Protein AF-A0A6G8PRS0-F1 (afdb_monomer_lite)

Structure (mmCIF, N/CA/C/O backbone):
data_AF-A0A6G8PRS0-F1
#
_entry.id   AF-A0A6G8PRS0-F1
#
loop_
_atom_site.group_PDB
_atom_site.id
_atom_site.type_symbol
_atom_site.label_atom_id
_atom_site.label_alt_id
_atom_site.label_comp_id
_atom_site.label_asym_id
_atom_site.label_entity_id
_atom_site.label_seq_id
_atom_site.pdbx_PDB_ins_code
_atom_site.Cartn_x
_atom_site.Cartn_y
_atom_site.Cartn_z
_atom_site.occupancy
_atom_site.B_iso_or_equiv
_atom_site.auth_seq_id
_atom_site.auth_comp_id
_atom_site.auth_asym_id
_atom_site.auth_atom_id
_atom_site.pdbx_PDB_model_num
ATOM 1 N N . MET A 1 1 ? -26.049 -1.389 18.984 1.00 37.47 1 MET A N 1
ATOM 2 C CA . MET A 1 1 ? -25.555 -0.485 17.929 1.00 37.47 1 MET A CA 1
ATOM 3 C C . MET A 1 1 ? -24.150 -0.947 17.618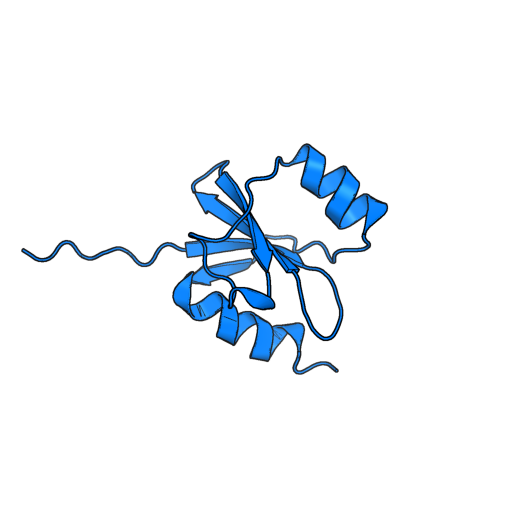 1.00 37.47 1 MET A C 1
ATOM 5 O O . MET A 1 1 ? -23.219 -0.571 18.316 1.00 37.47 1 MET A O 1
ATOM 9 N N . GLU A 1 2 ? -24.027 -1.891 16.691 1.00 39.38 2 GLU A N 1
ATOM 10 C CA . GLU A 1 2 ? -22.724 -2.264 16.148 1.00 39.38 2 GLU A CA 1
ATOM 11 C C . GLU A 1 2 ? -22.292 -1.088 15.285 1.00 39.38 2 GLU A C 1
ATOM 13 O O . GLU A 1 2 ? -22.990 -0.731 14.339 1.00 39.38 2 GLU A O 1
ATOM 18 N N . ALA A 1 3 ? -21.228 -0.402 15.701 1.00 42.53 3 ALA A N 1
ATOM 19 C CA . ALA A 1 3 ? -20.629 0.638 14.891 1.00 42.53 3 ALA A CA 1
ATOM 20 C C . ALA A 1 3 ? -20.323 0.019 13.531 1.00 42.53 3 ALA A C 1
ATOM 22 O O . ALA A 1 3 ? -19.612 -0.986 13.455 1.00 42.53 3 ALA A O 1
ATOM 23 N N . GLU A 1 4 ? -20.894 0.600 12.483 1.00 45.56 4 GLU A N 1
ATOM 24 C CA . GLU A 1 4 ? -20.484 0.373 11.112 1.00 45.56 4 GLU A CA 1
ATOM 25 C C . GLU A 1 4 ? -18.979 0.644 11.102 1.00 45.56 4 GLU A C 1
ATOM 27 O O . GLU A 1 4 ? -18.542 1.795 11.154 1.00 45.56 4 GLU A O 1
ATOM 32 N N . LYS A 1 5 ? -18.162 -0.414 11.183 1.00 46.09 5 LYS A N 1
ATOM 33 C CA . LYS A 1 5 ? -16.724 -0.309 10.972 1.00 46.09 5 LYS A CA 1
ATOM 34 C C . LYS A 1 5 ? -16.590 0.079 9.511 1.00 46.09 5 LYS A C 1
ATOM 36 O O . LYS A 1 5 ? -16.532 -0.799 8.654 1.00 46.09 5 LYS A O 1
ATOM 41 N N . GLY A 1 6 ? -16.658 1.385 9.242 1.00 53.22 6 GLY A N 1
ATOM 42 C CA . GLY A 1 6 ? -16.466 1.951 7.920 1.00 53.22 6 GLY A CA 1
ATOM 43 C C . GLY A 1 6 ? -15.234 1.284 7.349 1.00 53.22 6 GLY A C 1
ATOM 44 O O . GLY A 1 6 ? -14.180 1.285 7.989 1.00 53.22 6 GLY A O 1
ATOM 45 N N . THR A 1 7 ? -15.410 0.574 6.240 1.00 64.88 7 THR A N 1
ATOM 46 C CA . THR A 1 7 ? -14.311 -0.156 5.633 1.00 64.88 7 THR A CA 1
ATOM 47 C C . THR A 1 7 ? -13.225 0.865 5.339 1.00 64.88 7 THR A C 1
ATOM 49 O O . THR A 1 7 ? -13.459 1.815 4.599 1.00 64.88 7 THR A O 1
ATOM 52 N N . GLN A 1 8 ? -12.082 0.740 6.016 1.00 82.56 8 GLN A N 1
ATOM 53 C CA . GLN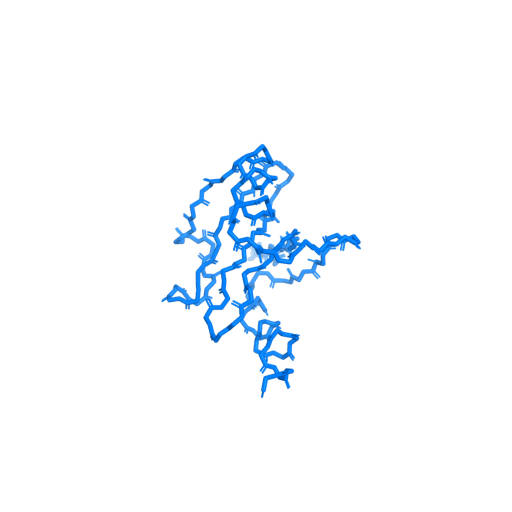 A 1 8 ? -10.987 1.677 5.832 1.00 82.56 8 GLN A CA 1
ATOM 54 C C . GLN A 1 8 ? -10.533 1.565 4.379 1.00 82.56 8 GLN A C 1
ATOM 56 O O . GLN A 1 8 ? -10.153 0.481 3.934 1.00 82.56 8 GLN A O 1
ATOM 61 N N . ASN A 1 9 ? -10.610 2.667 3.640 1.00 90.62 9 ASN A N 1
ATOM 62 C CA . ASN A 1 9 ? -10.087 2.726 2.286 1.00 90.62 9 ASN A CA 1
ATOM 63 C C . ASN A 1 9 ? -8.572 2.943 2.342 1.00 90.62 9 ASN A C 1
ATOM 65 O O . ASN A 1 9 ? -8.063 3.683 3.184 1.00 90.62 9 ASN A O 1
ATOM 69 N N . ALA A 1 10 ? -7.866 2.276 1.441 1.00 92.88 10 ALA A N 1
ATOM 70 C CA . ALA A 1 10 ? -6.446 2.420 1.205 1.00 92.88 10 ALA A CA 1
ATOM 71 C C . ALA A 1 10 ? -6.248 3.091 -0.154 1.00 92.88 10 ALA A C 1
ATOM 73 O O . ALA A 1 10 ? -6.768 2.629 -1.172 1.00 92.88 10 ALA A O 1
ATOM 74 N N . ARG A 1 11 ? -5.479 4.177 -0.174 1.00 95.44 11 ARG A N 1
ATOM 75 C CA . ARG A 1 11 ? -5.103 4.876 -1.405 1.00 95.44 11 ARG A CA 1
ATOM 76 C C . ARG A 1 11 ? -3.725 4.405 -1.822 1.00 95.44 11 ARG A C 1
ATOM 78 O O . ARG A 1 11 ? -2.767 4.615 -1.090 1.00 95.44 11 ARG A O 1
ATOM 85 N N . ILE A 1 12 ? -3.616 3.748 -2.962 1.00 94.69 12 ILE A N 1
ATOM 86 C CA . ILE A 1 12 ? -2.378 3.170 -3.477 1.00 94.69 12 ILE A CA 1
ATOM 87 C C . ILE A 1 12 ? -1.629 4.240 -4.263 1.00 94.69 12 ILE A C 1
ATOM 89 O O . ILE A 1 12 ? -2.148 4.780 -5.237 1.00 94.69 12 ILE A O 1
ATOM 93 N N . PHE A 1 13 ? -0.400 4.520 -3.840 1.00 94.44 13 PHE A N 1
ATOM 94 C CA . PHE A 1 13 ? 0.478 5.525 -4.437 1.00 94.44 13 PHE A CA 1
ATOM 95 C C . PHE A 1 13 ? 1.584 4.913 -5.294 1.00 94.44 13 PHE A C 1
ATOM 97 O O . PHE A 1 13 ? 2.063 5.546 -6.230 1.00 94.44 13 PHE A O 1
ATOM 104 N N . ALA A 1 14 ? 2.024 3.697 -4.972 1.00 93.88 14 ALA A N 1
ATOM 105 C CA . ALA A 1 14 ? 2.998 2.972 -5.775 1.00 93.88 14 ALA A CA 1
ATOM 106 C C . ALA A 1 14 ? 2.948 1.470 -5.498 1.00 93.88 14 ALA A C 1
ATOM 108 O O . ALA A 1 14 ? 2.483 1.040 -4.440 1.00 93.88 14 ALA A O 1
ATOM 109 N N . TYR A 1 15 ? 3.492 0.675 -6.415 1.00 93.25 15 TYR A N 1
ATOM 110 C CA . TYR A 1 15 ? 3.700 -0.755 -6.210 1.00 93.25 15 TYR A CA 1
ATOM 111 C C . TYR A 1 15 ? 5.007 -1.245 -6.836 1.00 93.25 15 TYR A C 1
ATOM 113 O O . TYR A 1 15 ? 5.465 -0.709 -7.842 1.00 93.25 15 TYR A O 1
ATOM 121 N N . SER A 1 16 ? 5.626 -2.277 -6.262 1.00 91.12 16 SER A N 1
ATOM 122 C CA . SER A 1 16 ? 6.763 -2.938 -6.909 1.00 91.12 16 SER A CA 1
ATOM 123 C C . SER A 1 16 ? 6.269 -3.897 -7.998 1.00 91.12 16 SER A C 1
ATOM 125 O O . SER A 1 16 ? 5.363 -4.687 -7.718 1.00 91.12 16 SER A O 1
ATOM 127 N N . PRO A 1 17 ? 6.871 -3.913 -9.197 1.00 86.81 17 PRO A N 1
ATOM 128 C CA . PRO A 1 17 ? 6.506 -4.874 -10.231 1.00 86.81 17 PRO A CA 1
ATOM 129 C C . PRO A 1 17 ? 6.924 -6.307 -9.859 1.00 86.81 17 PRO A C 1
ATOM 131 O O . PRO A 1 17 ? 7.809 -6.530 -9.028 1.00 86.81 17 PRO A O 1
ATOM 134 N N . GLY A 1 18 ? 6.323 -7.286 -10.534 1.00 86.44 18 GLY A N 1
ATOM 135 C CA . GLY A 1 18 ? 6.693 -8.698 -10.443 1.00 86.44 18 GLY A CA 1
ATOM 136 C C . GLY A 1 18 ? 5.757 -9.544 -9.580 1.00 86.44 18 GLY A C 1
ATOM 137 O O . GLY A 1 18 ? 4.709 -9.105 -9.129 1.00 86.44 18 GLY A O 1
ATOM 138 N N . ARG A 1 19 ? 6.150 -10.802 -9.355 1.00 86.12 19 ARG A N 1
ATOM 139 C CA . ARG A 1 19 ? 5.270 -11.858 -8.819 1.00 86.12 19 ARG A CA 1
ATOM 140 C C . ARG A 1 19 ? 4.785 -11.638 -7.379 1.00 86.12 19 ARG A C 1
ATOM 142 O O . ARG A 1 19 ? 3.785 -12.229 -6.982 1.00 86.12 19 ARG A O 1
ATOM 149 N N . TYR A 1 20 ? 5.497 -10.831 -6.596 1.00 90.06 20 TYR A N 1
ATOM 150 C CA . TYR A 1 20 ? 5.176 -10.565 -5.191 1.00 90.06 20 TYR A CA 1
ATOM 151 C C . TYR A 1 20 ? 5.176 -9.054 -4.920 1.00 90.06 20 TYR A C 1
ATOM 153 O O . TYR A 1 20 ? 6.120 -8.550 -4.306 1.00 90.06 20 TYR A O 1
ATOM 161 N N . PRO A 1 21 ? 4.156 -8.318 -5.398 1.00 91.81 21 PRO A N 1
ATOM 162 C CA . PRO A 1 21 ? 4.132 -6.866 -5.303 1.00 91.81 21 PRO A CA 1
ATOM 163 C C . PRO A 1 21 ? 4.133 -6.387 -3.851 1.00 91.81 21 PRO A C 1
ATOM 165 O O . PRO A 1 21 ? 3.424 -6.927 -3.000 1.00 91.81 21 PRO A O 1
ATOM 168 N N . ILE A 1 22 ? 4.901 -5.341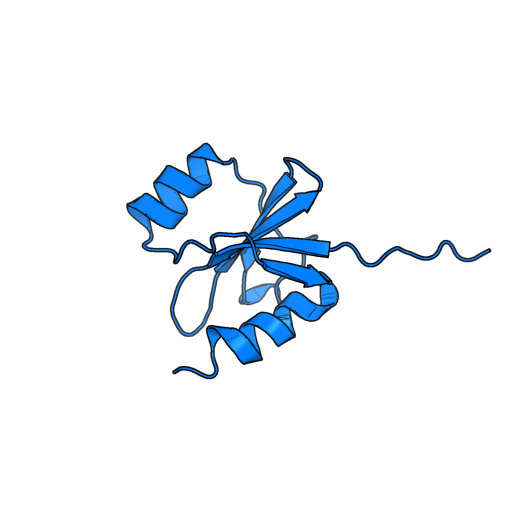 -3.576 1.00 93.00 22 ILE A N 1
ATOM 169 C CA . ILE A 1 22 ? 4.818 -4.523 -2.367 1.00 93.00 22 ILE A CA 1
ATOM 170 C C . ILE A 1 22 ? 4.010 -3.287 -2.737 1.00 93.00 22 ILE A C 1
ATOM 172 O O . ILE A 1 22 ? 4.293 -2.676 -3.763 1.00 93.00 22 ILE A O 1
ATOM 176 N N . LEU A 1 23 ? 3.044 -2.896 -1.912 1.00 94.50 23 LEU A N 1
ATOM 177 C CA . LEU A 1 23 ? 2.262 -1.678 -2.120 1.00 94.50 23 LEU A CA 1
ATOM 178 C C . LEU A 1 23 ? 2.746 -0.571 -1.190 1.00 94.50 23 LEU A C 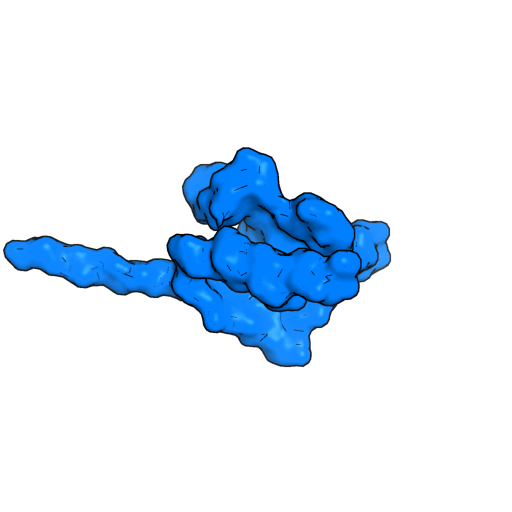1
ATOM 180 O O . LEU A 1 23 ? 3.071 -0.833 -0.033 1.00 94.50 23 LEU A O 1
ATOM 184 N N . VAL A 1 24 ? 2.735 0.665 -1.674 1.00 94.75 24 VAL A N 1
ATOM 185 C CA . VAL A 1 24 ? 2.804 1.874 -0.852 1.00 94.75 24 VAL A CA 1
ATOM 186 C C . VAL A 1 24 ? 1.413 2.490 -0.848 1.00 94.75 24 VAL A C 1
ATOM 188 O O . VAL A 1 24 ? 0.905 2.867 -1.906 1.00 94.75 24 VAL A O 1
ATOM 191 N N . VAL A 1 25 ? 0.787 2.561 0.324 1.00 95.06 25 VAL A N 1
ATOM 192 C CA . VAL A 1 25 ? -0.594 3.026 0.481 1.00 95.06 25 VAL A CA 1
ATOM 193 C C . VAL A 1 25 ? -0.720 4.073 1.578 1.00 95.06 25 VAL A C 1
ATOM 195 O O . VAL A 1 25 ? 0.059 4.073 2.522 1.00 95.06 25 VAL A O 1
ATOM 198 N N . GLU A 1 26 ? -1.740 4.915 1.495 1.00 94.62 26 GLU A N 1
ATOM 199 C CA . GLU A 1 26 ? -2.196 5.800 2.565 1.00 94.62 26 GLU A CA 1
ATOM 200 C C . GLU A 1 26 ? -3.509 5.252 3.144 1.00 94.62 26 GLU A C 1
ATOM 202 O O . GLU A 1 26 ? -4.469 5.043 2.400 1.00 94.62 26 GLU A O 1
ATOM 207 N N . LEU A 1 27 ? -3.554 4.998 4.456 1.00 91.25 27 LEU A N 1
ATOM 208 C CA . LEU A 1 27 ? -4.751 4.471 5.148 1.00 91.25 27 LEU A CA 1
ATOM 209 C C . LEU A 1 27 ? -5.582 5.554 5.853 1.00 91.25 27 LEU A C 1
ATOM 211 O O . LEU A 1 27 ? -6.746 5.349 6.205 1.00 91.25 27 LEU A O 1
ATOM 215 N N . ALA A 1 28 ? -4.950 6.690 6.113 1.00 89.88 28 ALA A N 1
ATOM 216 C CA . ALA A 1 28 ? -5.518 7.926 6.628 1.00 89.88 28 ALA A CA 1
ATOM 217 C C . ALA A 1 28 ? -4.614 9.069 6.141 1.00 89.88 28 ALA A C 1
ATOM 219 O O . ALA A 1 28 ? -3.444 8.802 5.878 1.00 89.88 28 ALA A O 1
ATOM 220 N N . PRO A 1 29 ? -5.091 10.319 6.032 1.00 88.50 29 PRO A N 1
ATOM 221 C CA . PRO A 1 29 ? -4.277 11.422 5.520 1.00 88.50 29 PRO A CA 1
ATOM 222 C C . PRO A 1 29 ? -2.915 11.527 6.229 1.00 88.50 29 PRO A C 1
ATOM 224 O O . PRO A 1 29 ? -2.861 11.756 7.438 1.00 88.50 29 PRO A O 1
ATOM 227 N N . GLY A 1 30 ? -1.825 11.335 5.480 1.00 88.25 30 GLY A N 1
ATOM 228 C CA . GLY A 1 30 ? -0.448 11.334 5.986 1.00 88.25 30 GLY A CA 1
ATOM 229 C C . GLY A 1 30 ? 0.046 10.019 6.613 1.00 88.25 30 GLY A C 1
ATOM 230 O O . GLY A 1 30 ? 1.222 9.929 6.957 1.00 88.25 30 GLY A O 1
ATOM 231 N N . ASP A 1 31 ? -0.798 8.991 6.746 1.00 91.88 31 ASP A N 1
ATOM 232 C CA . ASP A 1 31 ? -0.424 7.652 7.232 1.00 91.88 31 ASP A CA 1
ATOM 233 C C . ASP A 1 31 ? -0.028 6.742 6.062 1.00 91.88 31 ASP A C 1
ATOM 235 O O . ASP A 1 31 ? -0.754 5.815 5.680 1.00 91.88 31 ASP A O 1
ATOM 239 N N . LEU A 1 32 ? 1.126 7.052 5.466 1.00 94.06 32 LEU A N 1
ATOM 240 C CA . LEU A 1 32 ? 1.732 6.248 4.411 1.00 94.06 32 LEU A CA 1
ATOM 241 C C . LEU A 1 32 ? 2.401 4.998 4.980 1.00 94.06 32 LEU A C 1
ATOM 243 O O . LEU A 1 32 ? 3.178 5.043 5.935 1.00 94.06 32 LEU A O 1
ATOM 247 N N . ARG A 1 33 ? 2.130 3.859 4.350 1.00 94.81 33 ARG A N 1
ATOM 248 C CA . ARG A 1 33 ? 2.571 2.539 4.789 1.00 94.81 33 ARG A CA 1
ATOM 249 C C . ARG A 1 33 ? 2.949 1.658 3.618 1.00 94.81 33 ARG A C 1
ATOM 251 O O . ARG A 1 33 ? 2.390 1.746 2.531 1.00 94.81 33 ARG A O 1
ATOM 258 N N . THR A 1 34 ? 3.883 0.757 3.881 1.00 94.25 34 THR A N 1
ATOM 259 C CA . THR A 1 34 ? 4.242 -0.329 2.972 1.00 94.25 34 THR A CA 1
ATOM 260 C C . THR A 1 34 ? 3.526 -1.610 3.377 1.00 94.25 34 THR A C 1
ATOM 262 O O . THR A 1 34 ? 3.569 -2.019 4.542 1.00 94.25 34 THR A O 1
ATOM 265 N N . LEU A 1 35 ? 2.857 -2.230 2.408 1.00 94.50 35 LEU A N 1
ATOM 266 C CA . LEU A 1 35 ? 2.144 -3.494 2.548 1.00 94.50 35 LEU A CA 1
ATOM 267 C C . LEU A 1 35 ? 2.816 -4.569 1.705 1.00 94.50 35 LEU A C 1
ATOM 269 O O . LEU A 1 35 ? 3.234 -4.317 0.576 1.00 94.50 35 LEU A O 1
ATOM 273 N N . TYR A 1 36 ? 2.889 -5.780 2.245 1.00 93.12 36 TYR A N 1
ATOM 274 C CA . TYR A 1 36 ? 3.677 -6.860 1.666 1.00 93.12 36 TYR A CA 1
ATOM 275 C C . TYR A 1 36 ? 2.792 -8.031 1.237 1.00 93.12 36 TYR A C 1
ATOM 277 O O . TYR A 1 36 ? 1.839 -8.395 1.929 1.00 93.12 36 TYR A O 1
ATOM 285 N N . TYR A 1 37 ? 3.165 -8.685 0.135 1.00 91.06 37 TYR A N 1
ATOM 286 C CA . TYR A 1 37 ? 2.502 -9.906 -0.330 1.00 91.06 37 TYR A CA 1
ATOM 287 C C . TYR A 1 37 ? 2.489 -11.009 0.744 1.00 91.06 37 TYR A C 1
ATOM 289 O O . TYR A 1 37 ? 1.470 -11.660 0.966 1.00 91.06 37 TYR A O 1
ATOM 297 N N . GLU A 1 38 ? 3.604 -11.196 1.462 1.00 91.31 38 GLU A N 1
ATOM 298 C CA . GLU A 1 38 ? 3.754 -12.227 2.504 1.00 91.31 38 GLU A CA 1
ATOM 299 C C . GLU A 1 38 ? 2.804 -12.052 3.699 1.00 91.31 38 GLU A C 1
ATOM 301 O O . GLU A 1 38 ? 2.492 -13.019 4.396 1.00 91.31 38 GLU A O 1
ATOM 306 N N . THR A 1 39 ? 2.329 -10.827 3.940 1.00 92.31 39 THR A N 1
ATOM 307 C CA . THR A 1 39 ? 1.355 -10.536 4.996 1.00 92.31 39 THR A CA 1
ATOM 308 C C . THR A 1 39 ? -0.075 -10.517 4.474 1.00 92.31 39 THR A C 1
ATOM 310 O O . THR A 1 39 ? -0.989 -10.256 5.247 1.00 92.31 39 THR A O 1
ATOM 313 N N . GLY A 1 40 ? -0.285 -10.795 3.183 1.00 90.88 40 GLY A N 1
ATOM 314 C CA . GLY A 1 40 ? -1.591 -10.676 2.541 1.00 90.88 40 GLY A CA 1
ATOM 315 C C . GLY A 1 40 ? -2.092 -9.234 2.479 1.00 90.88 40 GLY A C 1
ATOM 316 O O . GLY A 1 40 ? -3.300 -9.031 2.464 1.00 90.88 40 GLY A O 1
ATOM 317 N N . TYR A 1 41 ? -1.176 -8.259 2.470 1.00 92.81 41 TYR A N 1
ATOM 318 C CA . TYR A 1 41 ? -1.478 -6.825 2.504 1.00 92.81 41 TYR A CA 1
ATOM 319 C C . TYR A 1 41 ? -2.213 -6.358 3.765 1.00 92.81 41 TYR A C 1
ATOM 321 O O . TYR A 1 41 ? -2.885 -5.333 3.748 1.00 92.81 41 TYR A O 1
ATOM 329 N N . ASP A 1 42 ? -2.040 -7.082 4.872 1.00 90.06 42 ASP A N 1
ATOM 330 C CA . ASP A 1 42 ? -2.598 -6.728 6.175 1.00 90.06 42 ASP A CA 1
ATOM 331 C C . ASP A 1 42 ? -2.038 -5.377 6.691 1.00 90.06 42 ASP A C 1
ATOM 333 O O . ASP A 1 42 ? -0.827 -5.274 6.949 1.00 90.06 42 ASP A O 1
ATOM 337 N N . PRO A 1 43 ? -2.895 -4.351 6.880 1.00 87.19 43 PRO A N 1
ATOM 338 C CA . PRO A 1 43 ? -2.519 -3.054 7.440 1.00 87.19 43 PRO A CA 1
ATOM 339 C C . PRO A 1 43 ? -1.877 -3.109 8.829 1.00 87.19 43 PRO A C 1
ATOM 341 O O . PRO A 1 43 ? -1.022 -2.277 9.142 1.00 87.19 43 PRO A O 1
ATOM 344 N N . GLU A 1 44 ? -2.246 -4.073 9.671 1.00 88.75 44 GLU A N 1
ATOM 345 C CA . GLU A 1 44 ? -1.714 -4.198 11.035 1.00 88.75 44 GLU A CA 1
ATOM 346 C C . GLU A 1 44 ? -0.270 -4.717 11.041 1.00 88.75 44 GLU A C 1
ATOM 348 O O . GLU A 1 44 ? 0.482 -4.488 11.989 1.00 88.75 44 GLU A O 1
ATOM 353 N N . ARG A 1 45 ? 0.154 -5.364 9.950 1.00 88.81 45 ARG A N 1
ATOM 354 C CA . ARG A 1 45 ? 1.505 -5.919 9.763 1.00 88.81 45 ARG A CA 1
ATOM 355 C C . ARG A 1 45 ? 2.368 -5.079 8.816 1.00 88.81 45 ARG A C 1
ATOM 357 O O . ARG A 1 45 ? 3.386 -5.552 8.309 1.00 88.81 45 ARG A O 1
ATOM 364 N N . SER A 1 46 ? 1.940 -3.847 8.565 1.00 90.62 46 SER A N 1
ATOM 365 C CA . SER A 1 46 ? 2.583 -2.885 7.672 1.00 90.62 46 SER A CA 1
ATOM 366 C C . SER A 1 46 ? 3.750 -2.148 8.333 1.00 90.62 46 SER A C 1
ATOM 368 O O . SER A 1 46 ? 3.915 -2.178 9.555 1.00 90.62 46 SER A O 1
ATOM 370 N N . LYS A 1 47 ? 4.559 -1.449 7.527 1.00 90.31 47 LYS A N 1
ATOM 371 C CA . LYS A 1 47 ? 5.567 -0.507 8.043 1.00 90.31 47 LYS A CA 1
ATOM 372 C C . LYS A 1 47 ? 5.253 0.924 7.608 1.00 90.31 47 LYS A C 1
ATOM 374 O O . LYS A 1 47 ? 5.072 1.127 6.405 1.00 90.31 47 LYS A O 1
ATOM 379 N N . PRO A 1 48 ? 5.227 1.903 8.532 1.00 92.62 48 PRO A N 1
ATOM 380 C CA . PRO A 1 48 ? 5.037 3.302 8.175 1.00 92.62 48 PRO A CA 1
ATOM 381 C C . PRO A 1 48 ? 6.237 3.821 7.381 1.00 92.62 48 PRO A C 1
ATOM 383 O O . PRO A 1 48 ? 7.383 3.455 7.654 1.00 92.62 48 PRO A O 1
ATOM 386 N N . VAL A 1 49 ? 5.964 4.674 6.402 1.00 92.25 49 VAL A N 1
ATOM 387 C CA . VAL A 1 49 ? 6.964 5.337 5.561 1.00 92.25 49 VAL A CA 1
ATOM 388 C C . VAL A 1 49 ? 6.574 6.795 5.345 1.00 92.25 49 VAL A C 1
ATOM 390 O O . VAL A 1 49 ? 5.421 7.171 5.523 1.00 92.25 49 VAL A O 1
ATOM 393 N N . THR A 1 50 ? 7.535 7.635 4.974 1.00 90.94 50 THR A N 1
ATOM 394 C CA . THR A 1 50 ? 7.273 9.037 4.625 1.00 90.94 50 THR A CA 1
ATOM 395 C C . THR A 1 50 ? 7.104 9.203 3.116 1.00 90.94 50 THR A C 1
ATOM 397 O O . THR A 1 50 ? 7.568 8.374 2.331 1.00 90.94 50 THR A O 1
ATOM 400 N N . GLU A 1 51 ? 6.488 10.309 2.693 1.00 86.94 51 GLU A N 1
ATOM 401 C CA . GLU A 1 51 ? 6.436 10.697 1.275 1.00 86.94 51 GLU A CA 1
ATOM 402 C C . GLU A 1 51 ? 7.837 10.830 0.660 1.00 86.94 51 GLU A C 1
ATOM 404 O O . GLU A 1 51 ? 8.067 10.432 -0.481 1.00 86.94 51 GLU A O 1
ATOM 409 N N . GLU A 1 52 ? 8.786 11.378 1.424 1.00 88.81 52 GLU A N 1
ATOM 410 C CA . GLU A 1 52 ? 10.187 11.486 1.011 1.00 88.81 52 GLU A CA 1
ATOM 411 C C . GLU A 1 52 ? 10.794 10.100 0.783 1.00 88.81 52 GLU A C 1
ATOM 413 O O . GLU A 1 52 ? 11.322 9.831 -0.297 1.00 88.81 52 GLU A O 1
ATOM 418 N N . TRP A 1 53 ? 10.605 9.177 1.734 1.00 88.94 53 TRP A N 1
ATOM 419 C CA . TRP A 1 53 ? 11.060 7.800 1.580 1.00 88.94 53 TRP A CA 1
ATOM 420 C C . TRP A 1 53 ? 10.457 7.144 0.336 1.00 88.94 53 TRP A C 1
ATOM 422 O O . TRP A 1 53 ? 11.188 6.497 -0.411 1.00 88.94 53 TRP A O 1
ATOM 432 N N . MET A 1 54 ? 9.156 7.326 0.081 1.00 87.06 54 MET A N 1
ATOM 433 C CA . MET A 1 54 ? 8.491 6.788 -1.109 1.00 87.06 54 MET A CA 1
ATOM 434 C C . MET A 1 54 ? 9.143 7.317 -2.392 1.00 87.06 54 MET A C 1
ATOM 436 O O . MET A 1 54 ? 9.489 6.523 -3.269 1.00 87.06 54 MET A O 1
ATOM 440 N N . ARG A 1 55 ? 9.338 8.636 -2.510 1.00 84.94 55 ARG A N 1
ATOM 441 C CA . ARG A 1 55 ? 9.933 9.235 -3.713 1.00 84.94 55 ARG A CA 1
ATOM 442 C C . ARG A 1 55 ? 11.366 8.762 -3.937 1.00 84.94 55 ARG A C 1
ATOM 444 O O . ARG A 1 55 ? 11.713 8.379 -5.050 1.00 84.94 55 ARG A O 1
ATOM 451 N N . GLU A 1 56 ? 12.186 8.741 -2.892 1.00 85.06 56 GLU A N 1
ATOM 452 C CA . GLU A 1 56 ? 13.606 8.400 -3.019 1.00 85.06 56 GLU A CA 1
ATOM 453 C C . GLU A 1 56 ? 13.854 6.896 -3.152 1.00 85.06 56 GLU A C 1
ATOM 455 O O . GLU A 1 56 ? 14.696 6.463 -3.940 1.00 85.06 56 GLU A O 1
ATOM 460 N N . ASN A 1 57 ? 13.126 6.082 -2.385 1.00 78.81 57 ASN A N 1
ATOM 461 C CA . ASN A 1 57 ? 13.388 4.652 -2.278 1.00 78.81 57 ASN A CA 1
ATOM 462 C C . ASN A 1 57 ? 12.456 3.850 -3.174 1.00 78.81 57 ASN A C 1
ATOM 464 O O . ASN A 1 57 ? 12.951 3.077 -3.987 1.00 78.81 57 ASN A O 1
ATOM 468 N N . ALA A 1 58 ? 11.139 4.028 -3.068 1.00 79.38 58 ALA A N 1
ATOM 469 C CA . ALA A 1 58 ? 10.204 3.233 -3.858 1.00 79.38 58 ALA A CA 1
ATOM 470 C C . ALA A 1 58 ? 10.307 3.599 -5.347 1.00 79.38 58 ALA A C 1
ATOM 472 O O . ALA A 1 58 ? 10.726 2.768 -6.154 1.00 79.38 58 ALA A O 1
ATOM 473 N N . VAL A 1 59 ? 10.005 4.853 -5.697 1.00 77.88 59 VAL A N 1
ATOM 474 C CA . VAL A 1 59 ? 9.993 5.319 -7.094 1.00 77.88 59 VAL A CA 1
ATOM 475 C C . VAL A 1 59 ? 11.419 5.491 -7.626 1.00 77.88 59 VAL A C 1
ATOM 477 O O . VAL A 1 59 ? 11.758 4.960 -8.679 1.00 77.88 59 VAL A O 1
ATOM 480 N N . GLY A 1 60 ? 12.288 6.178 -6.878 1.00 74.44 60 GLY A N 1
ATOM 481 C CA . GLY A 1 60 ? 13.629 6.533 -7.346 1.00 74.44 60 GLY A CA 1
ATOM 482 C C . GLY A 1 60 ? 14.633 5.377 -7.421 1.00 74.44 60 GLY A C 1
ATOM 483 O O . GLY A 1 60 ? 15.410 5.305 -8.372 1.00 74.44 60 GLY A O 1
ATOM 484 N N . ARG A 1 61 ? 14.656 4.474 -6.430 1.00 74.88 61 ARG A N 1
ATOM 485 C CA . ARG A 1 61 ? 15.738 3.476 -6.280 1.00 74.88 61 ARG A CA 1
ATOM 486 C C . ARG A 1 61 ? 15.305 2.041 -6.554 1.00 74.88 61 ARG A C 1
ATOM 488 O O . ARG A 1 61 ? 16.062 1.278 -7.147 1.00 74.88 61 ARG A O 1
ATOM 495 N N . HIS A 1 62 ? 14.112 1.664 -6.111 1.00 73.31 62 HIS A N 1
ATOM 496 C CA . HIS A 1 62 ? 13.606 0.296 -6.187 1.00 73.31 62 HIS A CA 1
ATOM 497 C C . HIS A 1 62 ? 12.682 0.055 -7.389 1.00 73.31 62 HIS A C 1
ATOM 499 O O . HIS A 1 62 ? 12.148 -1.043 -7.519 1.00 73.31 62 HIS A O 1
ATOM 505 N N . SER A 1 63 ? 12.551 1.038 -8.292 1.00 81.44 63 SER A N 1
ATOM 506 C CA . SER A 1 63 ? 11.767 0.938 -9.535 1.00 81.44 63 SER A CA 1
ATOM 507 C C . SER A 1 63 ? 10.304 0.549 -9.303 1.00 81.44 63 SER A C 1
ATOM 509 O O . SER A 1 63 ? 9.731 -0.227 -10.067 1.00 81.44 63 SER A O 1
ATOM 511 N N . PHE A 1 64 ? 9.696 1.058 -8.229 1.00 90.56 64 PHE A N 1
ATOM 512 C CA . PHE A 1 64 ? 8.255 0.932 -8.051 1.00 90.56 64 PHE A CA 1
ATOM 513 C C . PHE A 1 64 ? 7.549 1.751 -9.131 1.00 90.56 64 PHE A C 1
ATOM 515 O O . PHE A 1 64 ? 8.003 2.833 -9.509 1.00 90.56 64 PHE A O 1
ATOM 522 N N . VAL A 1 65 ? 6.416 1.241 -9.594 1.00 90.00 65 VAL A N 1
ATOM 523 C CA . VAL A 1 65 ? 5.514 1.962 -10.481 1.00 90.00 65 VAL A CA 1
ATOM 524 C C . VAL A 1 65 ? 4.705 2.933 -9.634 1.00 90.00 65 VAL A C 1
ATOM 526 O O . VAL A 1 65 ? 4.017 2.522 -8.699 1.00 90.00 65 VAL A O 1
ATOM 529 N N . GLU A 1 66 ? 4.815 4.220 -9.942 1.00 91.50 66 GLU A N 1
ATOM 530 C CA . GLU A 1 66 ? 3.993 5.264 -9.335 1.00 91.50 66 GLU A CA 1
ATOM 531 C C . GLU A 1 66 ? 2.565 5.206 -9.894 1.00 91.50 66 GLU A C 1
ATOM 533 O O . GLU A 1 66 ? 2.358 5.051 -11.098 1.00 91.50 66 GLU A O 1
ATOM 538 N N . VAL A 1 67 ? 1.576 5.353 -9.013 1.00 90.69 67 VAL A N 1
ATOM 539 C CA . VAL A 1 67 ? 0.151 5.388 -9.352 1.00 90.69 67 VAL A CA 1
ATOM 540 C C . VAL A 1 67 ? -0.343 6.819 -9.164 1.00 90.69 67 VAL A C 1
ATOM 542 O O . VAL A 1 67 ? -0.522 7.288 -8.040 1.00 90.69 67 VAL A O 1
ATOM 545 N N . SER A 1 68 ? -0.539 7.525 -10.279 1.00 87.19 68 SER A N 1
ATOM 546 C CA . SER A 1 68 ? -0.983 8.920 -10.294 1.00 87.19 68 SER A CA 1
ATOM 547 C C . SER A 1 68 ? -2.121 9.116 -11.310 1.00 87.19 68 SER A C 1
ATOM 549 O O . SER A 1 68 ? -1.897 8.915 -12.506 1.00 87.19 68 SER A O 1
ATOM 551 N N . PRO A 1 69 ? -3.338 9.505 -10.873 1.00 89.12 69 PRO A N 1
ATOM 552 C CA . PRO A 1 69 ? -3.734 9.753 -9.481 1.00 89.12 69 PRO A CA 1
ATO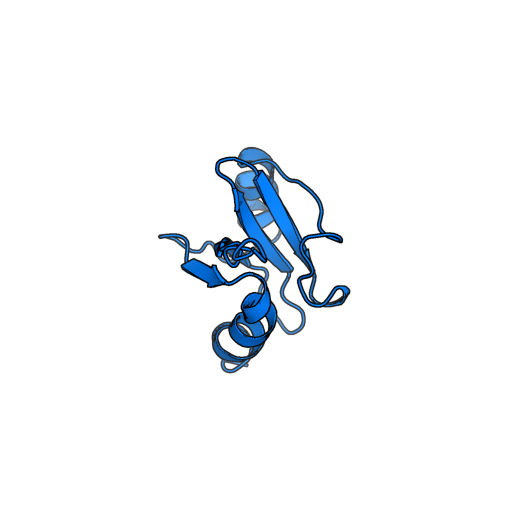M 553 C C . PRO A 1 69 ? -3.764 8.462 -8.630 1.00 89.12 69 PRO A C 1
ATOM 555 O O . PRO A 1 69 ? -3.937 7.385 -9.198 1.00 89.12 69 PRO A O 1
ATOM 558 N N . PRO A 1 70 ? -3.639 8.550 -7.286 1.00 90.62 70 PRO A N 1
ATOM 559 C CA . PRO A 1 70 ? -3.682 7.380 -6.408 1.00 90.62 70 PRO A CA 1
ATOM 560 C C . PRO A 1 70 ? -4.981 6.590 -6.568 1.00 90.62 70 PRO A C 1
ATOM 562 O O . PRO A 1 70 ? -6.064 7.181 -6.620 1.00 90.62 70 PRO A O 1
ATOM 565 N N . HIS A 1 71 ? -4.879 5.263 -6.600 1.00 92.88 71 HIS A N 1
ATOM 566 C CA . HIS A 1 71 ? -6.035 4.381 -6.752 1.00 92.88 71 HIS A CA 1
ATOM 567 C C . HIS A 1 71 ? -6.621 4.025 -5.382 1.00 92.88 71 HIS A C 1
ATOM 569 O O . HIS A 1 71 ? -5.890 3.584 -4.500 1.00 92.88 71 HIS A O 1
ATOM 575 N N . GLU A 1 72 ? -7.921 4.228 -5.171 1.00 94.19 72 GLU A N 1
ATOM 576 C CA . GLU A 1 72 ? -8.564 3.987 -3.875 1.00 94.19 72 GLU A CA 1
ATOM 577 C C . GLU A 1 72 ? -9.326 2.664 -3.874 1.00 94.19 72 GLU A C 1
ATOM 579 O O . GLU A 1 72 ? -10.216 2.452 -4.695 1.00 94.19 72 GLU A O 1
ATOM 584 N N . VAL A 1 73 ? -9.000 1.794 -2.918 1.00 92.81 73 VAL A N 1
ATOM 585 C CA . VAL A 1 73 ? -9.668 0.502 -2.730 1.00 92.81 73 VAL A CA 1
ATOM 586 C C . VAL A 1 73 ? -9.981 0.258 -1.259 1.00 92.81 73 VAL A C 1
ATOM 588 O O . VAL A 1 73 ? -9.245 0.718 -0.384 1.00 92.81 73 VAL A O 1
ATOM 591 N N . PRO A 1 74 ? -11.030 -0.512 -0.938 1.00 91.88 74 PRO A N 1
ATOM 592 C CA . PRO A 1 74 ? -11.224 -1.015 0.413 1.00 91.88 74 PRO A CA 1
ATOM 593 C C . PRO A 1 74 ? -9.999 -1.825 0.863 1.00 91.88 74 PRO A C 1
ATOM 595 O O . PRO A 1 74 ? -9.568 -2.729 0.150 1.00 91.88 74 PRO A O 1
ATOM 598 N N . ALA A 1 75 ? -9.472 -1.576 2.065 1.00 88.50 75 ALA A N 1
ATOM 599 C CA . ALA A 1 75 ? -8.361 -2.353 2.624 1.00 88.50 75 ALA A CA 1
ATOM 600 C C . ALA A 1 75 ? -8.550 -3.887 2.546 1.00 88.50 75 ALA A C 1
ATOM 602 O O . ALA A 1 75 ? -7.607 -4.567 2.139 1.00 88.50 75 ALA A O 1
ATOM 603 N N . PRO A 1 76 ? -9.731 -4.476 2.847 1.00 88.38 76 PRO A N 1
ATOM 604 C CA . PRO A 1 76 ? -9.916 -5.922 2.695 1.00 88.38 76 PRO A CA 1
ATOM 605 C C . PRO A 1 76 ? -9.858 -6.410 1.237 1.00 88.38 76 PRO A C 1
ATOM 607 O O . PRO A 1 76 ? -9.613 -7.591 1.021 1.00 88.38 76 PRO A O 1
ATOM 610 N N . ALA A 1 77 ? -10.051 -5.525 0.253 1.00 90.75 77 ALA A N 1
ATOM 611 C CA . ALA A 1 77 ? -10.003 -5.837 -1.176 1.00 90.75 77 ALA A CA 1
ATOM 612 C C . ALA A 1 77 ? -8.608 -5.638 -1.797 1.00 90.75 77 ALA A C 1
ATOM 614 O O . ALA A 1 77 ? -8.417 -5.942 -2.970 1.00 90.75 77 ALA A O 1
ATOM 615 N N . LEU A 1 78 ? -7.610 -5.164 -1.036 1.00 91.06 78 LEU A N 1
ATOM 616 C CA . LEU A 1 78 ? -6.248 -4.942 -1.546 1.00 91.06 78 LEU A CA 1
ATOM 617 C C . LEU A 1 78 ? -5.639 -6.203 -2.163 1.00 91.06 78 LEU A C 1
ATOM 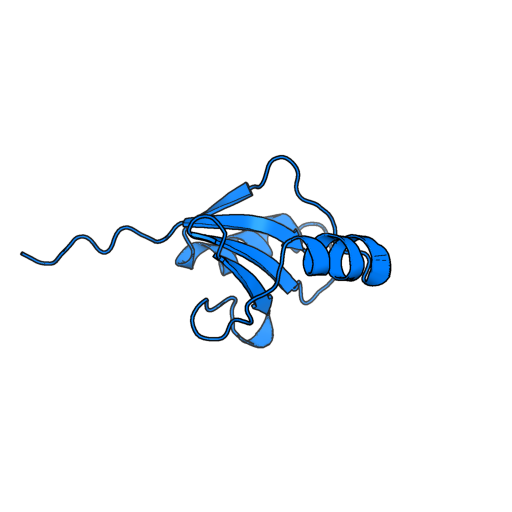619 O O . LEU A 1 78 ? -4.935 -6.133 -3.165 1.00 91.06 78 LEU A O 1
ATOM 623 N N . ARG A 1 79 ? -5.907 -7.365 -1.565 1.00 90.00 79 ARG A N 1
ATOM 624 C CA . ARG A 1 79 ? -5.389 -8.636 -2.069 1.00 90.00 79 ARG A CA 1
ATOM 625 C C . ARG A 1 79 ? -5.996 -9.007 -3.420 1.00 90.00 79 ARG A C 1
ATOM 627 O O . ARG A 1 79 ? -5.262 -9.484 -4.283 1.00 90.00 79 ARG A O 1
ATOM 634 N N . ASP A 1 80 ? -7.301 -8.814 -3.578 1.00 90.88 80 ASP A N 1
ATOM 635 C CA . ASP A 1 80 ? -7.999 -9.071 -4.837 1.00 90.88 80 ASP A CA 1
ATOM 636 C C . ASP A 1 80 ? -7.548 -8.071 -5.903 1.00 90.88 80 ASP A C 1
ATOM 638 O O . ASP A 1 80 ? -7.116 -8.502 -6.965 1.00 90.88 80 ASP A O 1
ATOM 642 N N . TYR A 1 81 ? -7.442 -6.781 -5.557 1.00 90.12 81 TYR A N 1
ATOM 643 C CA . TYR A 1 81 ? -6.861 -5.751 -6.425 1.00 90.12 81 TYR A CA 1
ATOM 644 C C . TYR A 1 81 ? -5.483 -6.153 -6.963 1.00 90.12 81 TYR A C 1
ATOM 646 O O . TYR A 1 81 ? -5.242 -6.087 -8.161 1.00 90.12 81 TYR A O 1
ATOM 654 N N . VAL A 1 82 ? -4.562 -6.607 -6.104 1.00 89.12 82 VAL A N 1
ATOM 655 C CA . VAL A 1 82 ? -3.234 -7.029 -6.580 1.00 89.12 82 VAL A CA 1
ATOM 656 C C . VAL A 1 82 ? -3.334 -8.227 -7.513 1.00 89.12 82 VAL A C 1
ATOM 658 O O . VAL A 1 82 ? -2.604 -8.297 -8.500 1.00 89.12 82 VAL A O 1
ATOM 661 N N . ARG A 1 83 ? -4.201 -9.190 -7.188 1.00 88.00 83 ARG A N 1
ATOM 662 C CA . ARG A 1 83 ? -4.364 -10.384 -8.011 1.00 88.00 83 ARG A CA 1
ATOM 663 C C . ARG A 1 83 ? -4.883 -10.020 -9.394 1.00 88.00 83 ARG A C 1
ATOM 665 O O . ARG A 1 83 ? -4.333 -10.545 -10.349 1.00 88.00 83 ARG A O 1
ATOM 672 N N . GLU A 1 84 ? -5.898 -9.167 -9.456 1.00 88.88 84 GLU A N 1
ATOM 673 C CA . GLU A 1 84 ? -6.635 -8.851 -10.678 1.00 88.88 84 GLU A CA 1
ATOM 674 C C . GLU A 1 84 ? -5.912 -7.803 -11.534 1.00 88.88 84 GLU A C 1
ATOM 676 O O . GLU A 1 84 ? -5.700 -8.000 -12.724 1.00 88.88 84 GLU A O 1
ATOM 681 N N . GLU A 1 85 ? -5.420 -6.729 -10.917 1.00 85.69 85 GLU A N 1
ATOM 682 C CA . GLU A 1 85 ? -4.894 -5.575 -11.655 1.00 85.69 85 GLU A CA 1
ATOM 683 C C . GLU A 1 85 ? -3.372 -5.611 -11.835 1.00 85.69 85 GLU A C 1
ATOM 685 O O . GLU A 1 85 ? -2.850 -5.043 -12.792 1.00 85.69 85 GLU A O 1
ATOM 690 N N . LEU A 1 86 ? -2.628 -6.235 -10.910 1.00 84.62 86 LEU A N 1
ATOM 691 C CA . LEU A 1 86 ? -1.155 -6.212 -10.941 1.00 84.62 86 LEU A CA 1
ATOM 692 C C . LEU A 1 86 ? -0.521 -7.532 -11.389 1.00 84.62 86 LEU A C 1
ATOM 694 O O . LEU A 1 86 ? 0.652 -7.537 -11.762 1.00 84.62 86 LEU A O 1
ATOM 698 N N . LEU A 1 87 ? -1.248 -8.649 -11.300 1.00 82.06 87 LEU A N 1
ATOM 699 C CA . LEU A 1 87 ? -0.718 -9.982 -11.597 1.00 82.06 87 LEU A CA 1
ATOM 700 C C . LEU A 1 87 ? -1.360 -10.659 -12.814 1.00 82.06 87 LEU A C 1
ATOM 702 O O . LEU A 1 87 ? -0.743 -11.589 -13.327 1.00 82.06 87 LEU A O 1
ATOM 706 N N . GLU A 1 88 ? -2.534 -10.229 -13.297 1.00 65.44 88 GLU A N 1
ATOM 707 C CA . GLU A 1 88 ? -3.136 -10.808 -14.517 1.00 65.44 88 GLU A CA 1
ATOM 708 C C . GLU A 1 88 ? -2.441 -10.365 -15.820 1.00 65.44 88 GLU A C 1
ATOM 710 O O . GLU A 1 88 ? -2.683 -10.964 -16.864 1.00 65.44 88 GLU A O 1
ATOM 715 N N . ASP A 1 89 ? -1.523 -9.391 -15.765 1.00 48.81 89 ASP A N 1
ATOM 716 C CA . ASP A 1 89 ? -0.727 -8.923 -16.917 1.00 48.81 89 ASP A CA 1
ATOM 717 C C . ASP A 1 89 ? 0.640 -9.649 -17.071 1.00 48.81 89 ASP A C 1
ATOM 719 O O . ASP A 1 89 ? 1.497 -9.207 -17.837 1.00 48.81 89 ASP A O 1
ATOM 723 N N . LEU A 1 90 ? 0.881 -10.752 -16.336 1.00 45.97 90 LEU A N 1
ATOM 724 C CA . LEU A 1 90 ? 2.135 -11.541 -16.366 1.00 45.97 90 LEU A CA 1
ATOM 725 C C . LEU A 1 90 ? 2.053 -12.849 -17.167 1.00 45.97 90 LEU A C 1
ATOM 727 O O . LEU A 1 90 ? 1.112 -13.644 -16.948 1.00 45.97 90 LEU A O 1
#

Foldseek 3Di:
DPPPPPQQKWWWFWWQADDKIWTFTDRDVQFTWIATSVVLRDPVPIHGDGPVCCVCPVVNPRPIGGDPPTDIDRSVCVNVCCVPPRPVVD

Sequence (90 aa):
MEAEKGTQNARIFAYSPGRYPILVVELAPGDLRTLYYETGYDPERSKPVTEEWMRENAVGRHSFVEVSPPHEVPAPALRDYVREELLEDL

pLDDT: mean 84.81, std 13.81, range [37.47, 95.44]

Secondary structure (DSSP, 8-state):
--------EEEEEEE--SSSPPEEEESSTT-EEEE-GGGTT-GGG-EE--HHHIIIIIITTS-PEEEEEEEEEEGGGHHHHIIIIISTT-

Radius of gyration: 12.97 Å; chains: 1; bounding box: 41×24×35 Å

Organism: NCBI:txid2653852